Protein AF-A0A2N1QMM4-F1 (afdb_monomer_lite)

pLDDT: mean 94.73, std 5.21, range [71.44, 97.81]

Radius of gyration: 8.98 Å; chains: 1; bounding box: 19×14×23 Å

Structure (mmCIF, N/CA/C/O backbone):
data_AF-A0A2N1QMM4-F1
#
_entry.id   AF-A0A2N1QMM4-F1
#
loop_
_atom_site.group_PDB
_atom_site.id
_atom_site.type_symbol
_atom_site.label_atom_id
_atom_site.label_alt_id
_atom_site.label_comp_id
_atom_site.label_asym_id
_atom_site.label_entity_id
_atom_site.label_seq_id
_atom_site.pdbx_PDB_ins_code
_atom_site.Cartn_x
_atom_site.Cartn_y
_atom_site.Cartn_z
_atom_site.occupancy
_atom_site.B_iso_or_equiv
_atom_site.auth_seq_id
_atom_site.auth_comp_id
_atom_site.auth_asym_id
_atom_site.auth_atom_id
_atom_site.pdbx_PDB_model_num
ATOM 1 N N . MET A 1 1 ? -11.047 -8.689 5.399 1.00 82.06 1 MET A N 1
ATOM 2 C CA . MET A 1 1 ? -11.052 -8.545 3.926 1.00 82.06 1 MET A CA 1
ATOM 3 C C . MET A 1 1 ? -9.613 -8.315 3.497 1.00 82.06 1 MET A C 1
ATOM 5 O O . MET A 1 1 ? -8.930 -7.573 4.199 1.00 82.06 1 MET A O 1
ATOM 9 N N . SER A 1 2 ? -9.131 -9.002 2.461 1.00 93.31 2 SER A N 1
ATOM 10 C CA . SER A 1 2 ? -7.747 -8.863 1.985 1.00 93.31 2 SER A CA 1
ATOM 11 C C . SER A 1 2 ? -7.647 -7.829 0.863 1.00 93.31 2 SER A C 1
ATOM 13 O O . SER A 1 2 ? -8.580 -7.677 0.072 1.00 93.31 2 SER A O 1
ATOM 15 N N . VAL A 1 3 ? -6.531 -7.102 0.822 1.00 96.44 3 VAL A N 1
ATOM 16 C CA . VAL A 1 3 ? -6.206 -6.088 -0.190 1.00 96.44 3 VAL A CA 1
ATOM 17 C C . VAL A 1 3 ? -4.825 -6.403 -0.757 1.00 96.44 3 VAL A C 1
ATOM 19 O O . VAL A 1 3 ? -3.883 -6.566 0.010 1.00 96.44 3 VAL A O 1
ATOM 22 N N . LEU A 1 4 ? -4.706 -6.458 -2.085 1.00 96.62 4 LEU A N 1
ATOM 23 C CA . LEU A 1 4 ? -3.427 -6.561 -2.789 1.00 96.62 4 LEU A CA 1
ATOM 24 C C . LEU A 1 4 ? -3.070 -5.199 -3.391 1.00 96.62 4 LEU A C 1
ATOM 26 O O . LEU A 1 4 ? -3.841 -4.655 -4.182 1.00 96.62 4 LEU A O 1
ATOM 30 N N . ILE A 1 5 ? -1.901 -4.671 -3.038 1.00 95.88 5 ILE A N 1
ATOM 31 C CA . ILE A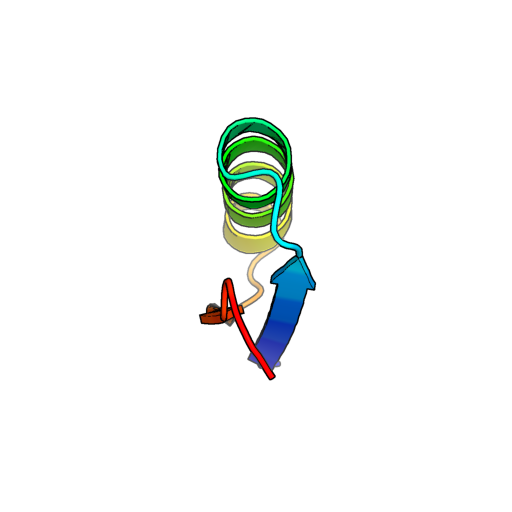 1 5 ? -1.337 -3.448 -3.615 1.00 95.88 5 ILE A CA 1
ATOM 32 C C . ILE A 1 5 ? -0.322 -3.843 -4.688 1.00 95.88 5 ILE A C 1
ATOM 34 O O . ILE A 1 5 ? 0.616 -4.580 -4.396 1.00 95.88 5 ILE A O 1
ATOM 38 N N . ILE A 1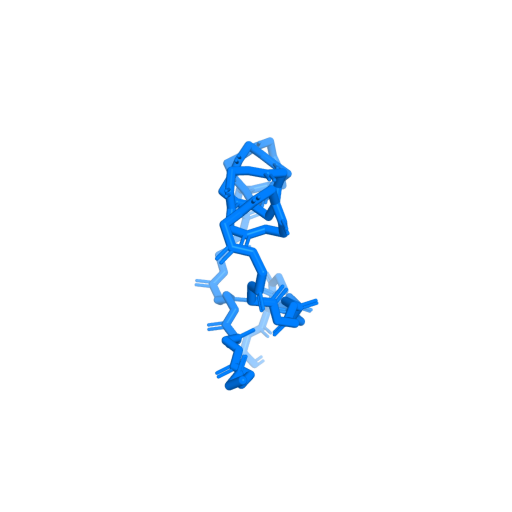 6 ? -0.487 -3.342 -5.914 1.00 96.25 6 ILE A N 1
ATOM 39 C CA . ILE A 1 6 ? 0.492 -3.505 -6.999 1.00 96.25 6 ILE A CA 1
ATOM 40 C C . ILE A 1 6 ? 1.025 -2.121 -7.352 1.00 96.25 6 ILE A C 1
AT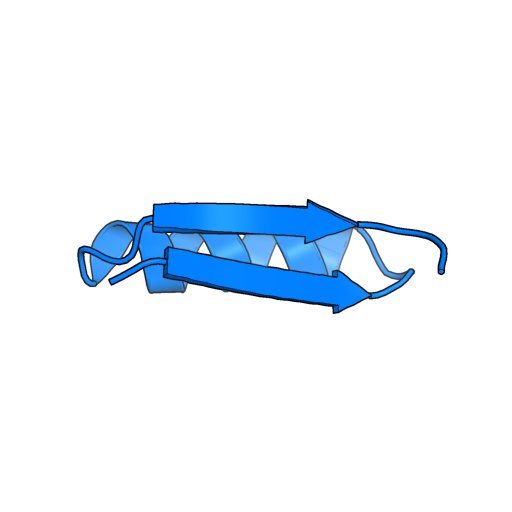OM 42 O O . ILE A 1 6 ? 0.305 -1.324 -7.947 1.00 96.25 6 ILE A O 1
ATOM 46 N N . GLU A 1 7 ? 2.257 -1.838 -6.938 1.00 96.06 7 GLU A N 1
ATOM 47 C CA . GLU A 1 7 ? 2.874 -0.514 -7.056 1.00 96.06 7 GLU A CA 1
ATOM 48 C C . GLU A 1 7 ? 4.405 -0.642 -6.950 1.00 96.06 7 GLU A C 1
ATOM 50 O O . GLU A 1 7 ? 4.932 -1.295 -6.038 1.00 96.06 7 GLU A O 1
ATOM 55 N N . ASP A 1 8 ? 5.127 -0.047 -7.901 1.00 95.88 8 ASP A N 1
ATOM 56 C CA . ASP A 1 8 ? 6.589 -0.128 -7.991 1.00 95.88 8 ASP A CA 1
ATOM 57 C C . ASP A 1 8 ? 7.283 0.870 -7.052 1.00 95.88 8 ASP A C 1
ATOM 59 O O . ASP A 1 8 ? 8.412 0.628 -6.603 1.00 95.88 8 ASP A O 1
ATOM 63 N N . ASN A 1 9 ? 6.590 1.942 -6.659 1.00 96.62 9 ASN A N 1
ATOM 64 C CA . ASN A 1 9 ? 7.052 2.848 -5.622 1.00 96.62 9 ASN A CA 1
ATOM 65 C C . ASN A 1 9 ? 6.876 2.250 -4.211 1.00 96.62 9 ASN A C 1
ATOM 67 O O . ASN A 1 9 ? 5.790 2.233 -3.627 1.00 96.62 9 ASN A O 1
ATOM 71 N N . ARG A 1 10 ? 7.989 1.807 -3.620 1.00 94.69 10 ARG A N 1
ATOM 72 C CA . ARG A 1 10 ? 8.014 1.164 -2.294 1.00 94.69 10 ARG A CA 1
ATOM 73 C C . ARG A 1 10 ? 7.569 2.073 -1.152 1.00 94.69 10 ARG A C 1
ATOM 75 O O . ARG A 1 10 ? 6.900 1.588 -0.242 1.00 94.69 10 ARG A O 1
ATOM 82 N N . ASP A 1 11 ? 7.907 3.359 -1.210 1.00 97.12 11 ASP A N 1
ATOM 83 C CA . ASP A 1 11 ? 7.538 4.316 -0.163 1.00 97.12 11 ASP A CA 1
ATOM 84 C C . ASP A 1 11 ? 6.016 4.503 -0.141 1.00 97.12 11 ASP A C 1
ATOM 86 O O . ASP A 1 11 ? 5.391 4.523 0.920 1.00 97.12 11 ASP A O 1
ATOM 90 N N . LEU A 1 12 ? 5.398 4.552 -1.326 1.00 96.44 12 LEU A N 1
ATOM 91 C CA . LEU A 1 12 ? 3.947 4.630 -1.458 1.00 96.44 12 LEU A CA 1
ATOM 92 C C . LEU A 1 12 ? 3.258 3.355 -0.954 1.00 96.44 12 LEU A C 1
ATOM 94 O O . LEU A 1 12 ? 2.283 3.449 -0.207 1.00 96.44 12 LEU A O 1
ATOM 98 N N . VAL A 1 13 ? 3.774 2.169 -1.305 1.00 97.12 13 VAL A N 1
ATOM 99 C CA . VAL A 1 13 ? 3.241 0.891 -0.796 1.00 97.12 13 VAL A CA 1
ATOM 100 C C . VAL A 1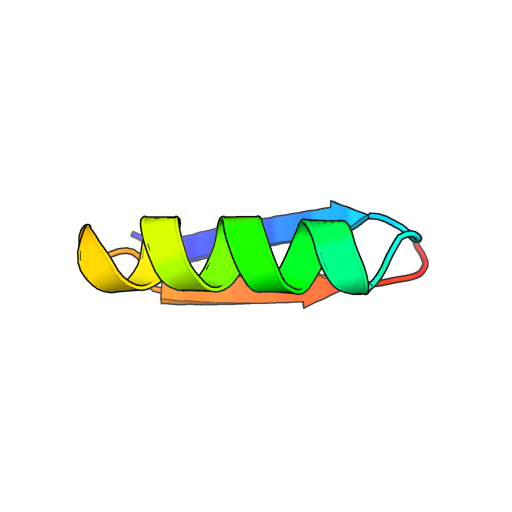 13 ? 3.255 0.859 0.725 1.00 97.12 13 VAL A C 1
ATOM 102 O O . VAL A 1 13 ? 2.269 0.435 1.325 1.00 97.12 13 VAL A O 1
ATOM 105 N N . GLN A 1 14 ? 4.343 1.311 1.350 1.00 96.69 14 GLN A N 1
ATOM 106 C CA . GLN A 1 14 ? 4.459 1.315 2.802 1.00 96.69 14 GLN A CA 1
ATOM 107 C C . GLN A 1 14 ? 3.385 2.199 3.447 1.00 96.69 14 GLN A C 1
ATOM 109 O O . GLN A 1 14 ? 2.648 1.723 4.310 1.00 96.69 14 GLN A O 1
ATOM 114 N N . VAL A 1 15 ? 3.246 3.449 2.989 1.00 97.81 15 VAL A N 1
ATOM 115 C CA . VAL A 1 15 ? 2.249 4.389 3.531 1.00 97.81 15 VAL A 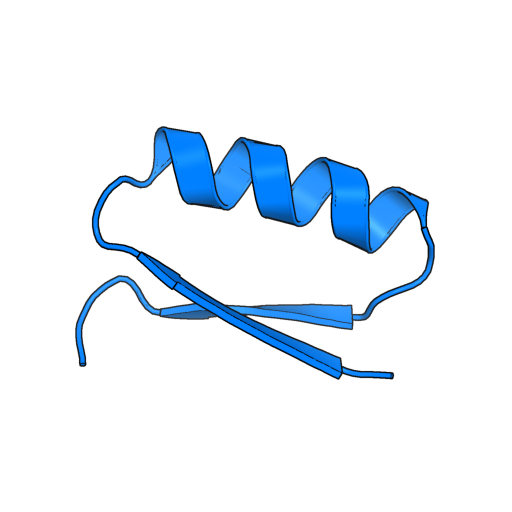CA 1
ATOM 116 C C . VAL A 1 15 ? 0.829 3.839 3.374 1.00 97.81 15 VAL A C 1
ATOM 118 O O . VAL A 1 15 ? 0.023 3.907 4.302 1.00 97.81 15 VAL A O 1
ATOM 121 N N . LEU A 1 16 ? 0.512 3.256 2.215 1.00 96.75 16 LEU A N 1
ATOM 122 C CA . LEU A 1 16 ? -0.802 2.663 1.969 1.00 96.75 16 LEU A CA 1
ATOM 123 C C . LEU A 1 16 ? -1.053 1.433 2.847 1.00 96.75 16 LEU A C 1
ATOM 125 O O . LEU A 1 16 ? -2.147 1.284 3.393 1.00 96.75 16 LEU A O 1
ATOM 129 N N . ALA A 1 17 ? -0.055 0.561 2.997 1.00 96.94 17 ALA A N 1
ATOM 130 C CA . ALA A 1 17 ? -0.170 -0.639 3.811 1.00 96.94 17 ALA A CA 1
ATOM 131 C C . ALA A 1 17 ? -0.374 -0.306 5.293 1.00 96.94 17 ALA A C 1
ATOM 133 O O . ALA A 1 17 ? -1.199 -0.950 5.938 1.00 96.94 17 ALA A O 1
ATOM 134 N N . GLU A 1 18 ? 0.322 0.699 5.827 1.00 97.31 18 GLU A N 1
ATOM 135 C CA . GLU A 1 18 ? 0.142 1.167 7.208 1.00 97.31 18 GLU A CA 1
ATOM 136 C C . GLU A 1 18 ? -1.303 1.622 7.447 1.00 97.31 18 GLU A C 1
ATOM 138 O O . GLU A 1 18 ? -1.994 1.052 8.294 1.00 97.31 18 GLU A O 1
ATOM 143 N N . VAL A 1 19 ? -1.809 2.548 6.625 1.00 97.31 19 VAL A N 1
ATOM 144 C CA . VAL A 1 19 ? -3.179 3.070 6.757 1.00 97.31 19 VAL A CA 1
ATOM 145 C C . VAL A 1 19 ? -4.220 1.955 6.627 1.00 97.31 19 VAL A C 1
ATOM 147 O O . VAL A 1 19 ? -5.183 1.898 7.391 1.00 97.31 19 VAL A O 1
ATOM 150 N N . LEU A 1 20 ? -4.061 1.043 5.668 1.00 96.50 20 LEU A N 1
ATOM 151 C CA . LEU A 1 20 ? -5.025 -0.036 5.450 1.00 96.50 20 LEU A CA 1
ATOM 152 C C . LEU A 1 20 ?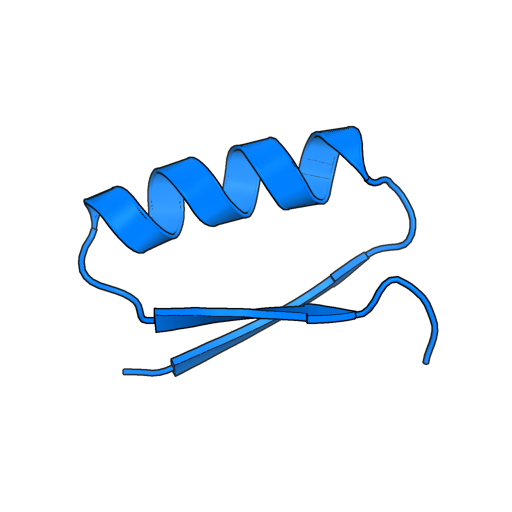 -4.994 -1.079 6.577 1.00 96.50 20 LEU A C 1
ATOM 154 O O . LEU A 1 20 ? -6.054 -1.525 7.020 1.00 96.50 20 LEU A O 1
ATOM 158 N N . ASN A 1 21 ? -3.814 -1.427 7.092 1.00 96.00 21 ASN A N 1
ATOM 159 C CA . ASN A 1 21 ? -3.699 -2.326 8.240 1.00 96.00 21 ASN A CA 1
ATOM 160 C C . ASN A 1 21 ? -4.339 -1.714 9.497 1.00 96.00 21 ASN A C 1
ATOM 162 O O . ASN A 1 21 ? -5.070 -2.407 10.204 1.00 96.00 21 ASN A O 1
ATOM 166 N N . GLU A 1 22 ? -4.146 -0.413 9.745 1.00 97.00 22 GLU A N 1
ATOM 167 C CA . GLU A 1 22 ? -4.799 0.303 10.854 1.00 97.00 22 GLU A CA 1
ATOM 168 C C . GLU A 1 22 ? -6.333 0.276 10.759 1.00 97.00 22 GLU A C 1
ATOM 170 O O . GLU A 1 22 ? -7.025 0.254 11.776 1.00 97.00 22 GLU A O 1
ATOM 175 N N . ASN A 1 23 ? -6.877 0.205 9.543 1.00 96.12 23 ASN A N 1
ATOM 176 C CA . ASN A 1 23 ? -8.314 0.090 9.292 1.00 96.12 23 ASN A CA 1
ATOM 177 C C . ASN A 1 23 ? -8.824 -1.370 9.286 1.00 96.12 23 ASN A C 1
ATOM 179 O O . ASN A 1 23 ? -9.977 -1.624 8.933 1.00 96.12 23 ASN A O 1
ATOM 183 N N . GLY A 1 24 ? -7.995 -2.338 9.694 1.00 96.69 24 GLY A N 1
ATOM 184 C CA . GLY A 1 24 ? -8.380 -3.744 9.851 1.00 96.69 24 GLY A CA 1
ATOM 185 C C . GLY A 1 24 ? -8.389 -4.556 8.553 1.00 96.69 24 GLY A C 1
ATOM 186 O O . GLY A 1 24 ? -8.960 -5.653 8.512 1.00 96.69 24 GLY A O 1
ATOM 187 N N . PHE A 1 25 ? -7.772 -4.045 7.486 1.00 97.56 25 PHE A N 1
ATOM 188 C CA . PHE A 1 25 ? -7.530 -4.823 6.275 1.00 97.56 25 PHE A CA 1
ATOM 189 C C . PHE A 1 25 ? -6.280 -5.687 6.439 1.00 97.56 25 PHE A C 1
ATOM 191 O O . PHE A 1 25 ? -5.343 -5.323 7.137 1.00 97.56 25 PHE A O 1
ATOM 198 N N . SER A 1 26 ? -6.265 -6.840 5.775 1.00 96.25 26 SER A N 1
ATOM 199 C CA . SER A 1 26 ? -5.050 -7.642 5.625 1.00 96.25 26 SER A CA 1
ATOM 200 C C . SER A 1 26 ? -4.422 -7.282 4.285 1.00 96.25 26 SER A C 1
ATOM 202 O O . SER A 1 26 ? -5.050 -7.494 3.246 1.00 96.25 26 SER A O 1
ATOM 204 N N . VAL A 1 27 ? -3.237 -6.676 4.318 1.00 97.19 27 VAL A N 1
ATOM 205 C CA . VAL A 1 27 ? -2.587 -6.117 3.127 1.00 97.19 27 VAL A CA 1
ATOM 206 C C . VAL A 1 27 ? -1.462 -7.024 2.639 1.00 97.19 27 VAL A C 1
ATOM 208 O O . VAL A 1 27 ? -0.559 -7.368 3.399 1.00 97.19 27 VAL A O 1
ATOM 211 N N . GLU A 1 28 ? -1.495 -7.358 1.354 1.00 96.81 28 GLU A N 1
ATOM 212 C CA . GLU A 1 28 ? -0.400 -7.967 0.601 1.00 96.81 28 GLU A CA 1
ATOM 213 C C . GLU A 1 28 ? 0.106 -6.963 -0.441 1.00 96.81 28 GLU A C 1
ATOM 215 O O . GLU A 1 28 ? -0.655 -6.122 -0.926 1.00 96.81 28 GLU A O 1
ATOM 220 N N . SER A 1 29 ? 1.387 -7.032 -0.802 1.00 95.06 29 SER A N 1
ATOM 221 C CA . SER A 1 29 ? 1.973 -6.133 -1.794 1.00 95.06 29 SER A CA 1
ATOM 222 C C . SER A 1 29 ? 2.827 -6.867 -2.821 1.00 95.06 29 SER A C 1
ATOM 224 O O . SER A 1 29 ? 3.534 -7.827 -2.516 1.00 95.06 29 SER A O 1
ATOM 226 N N . ALA A 1 30 ? 2.768 -6.377 -4.056 1.00 94.81 30 ALA A N 1
ATOM 227 C CA . ALA A 1 30 ? 3.629 -6.758 -5.159 1.00 94.81 30 ALA A CA 1
ATOM 228 C C . ALA A 1 30 ? 4.240 -5.494 -5.777 1.00 94.81 30 ALA A C 1
ATOM 230 O O . ALA A 1 30 ? 3.565 -4.484 -5.965 1.00 94.81 30 ALA A O 1
ATOM 231 N N . HIS A 1 31 ? 5.528 -5.560 -6.101 1.00 91.31 31 HIS A N 1
ATOM 232 C CA . HIS A 1 31 ? 6.277 -4.435 -6.683 1.00 91.31 31 HIS A CA 1
ATOM 233 C C . HIS A 1 31 ? 6.550 -4.607 -8.177 1.00 91.31 31 HIS A C 1
ATOM 235 O O . HIS A 1 31 ? 7.163 -3.759 -8.817 1.00 91.31 31 HIS A O 1
ATOM 241 N N . THR A 1 32 ? 6.122 -5.743 -8.712 1.00 86.06 32 THR A N 1
ATOM 242 C CA . THR A 1 32 ? 6.218 -6.142 -10.108 1.00 86.06 32 THR A CA 1
ATOM 243 C C . THR A 1 32 ? 4.994 -6.997 -10.412 1.00 86.06 32 THR A C 1
ATOM 245 O O . THR A 1 32 ? 4.565 -7.765 -9.546 1.00 86.06 32 THR A O 1
ATOM 248 N N . GLY A 1 33 ? 4.439 -6.854 -11.615 1.00 71.44 33 GLY A N 1
ATOM 249 C CA . GLY A 1 33 ? 3.428 -7.778 -12.138 1.00 71.44 33 GLY A CA 1
ATOM 250 C C . GLY A 1 33 ? 4.027 -9.111 -12.561 1.00 71.44 33 GLY A C 1
ATOM 251 O O . GLY A 1 33 ? 5.232 -9.126 -12.905 1.00 71.44 33 GLY A O 1
#

Foldseek 3Di:
DEDEAEALPPVVLVVVCVVCVVVVYHYHYDNHD

Secondary structure (DSSP, 8-state):
-EEEEE-S-HHHHHHHHHHHHHTT-EEEEES--

Sequence (33 aa):
MSVLIIEDNRDLVQVLAEVLNENGFSVESAHTG